Protein AF-A0A6H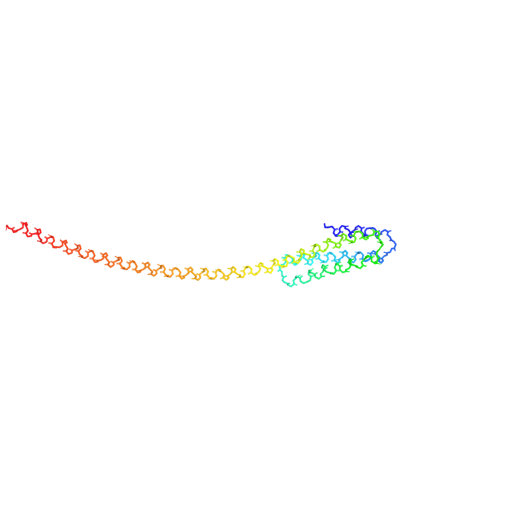9S437-F1 (afdb_monomer)

Nearest PDB structures (foldseek):
  8e12-assembly1_B  TM=5.722E-01  e=8.580E-01  synthetic construct
  6xns-assembly2_F  TM=5.810E-01  e=2.621E+00  synthetic construct

pLDDT: mean 95.31, std 5.14, range [56.25, 98.56]

Sequence (170 aa):
DNAVARIAEVEKSLLQGDSVAQFNSIVTLSKAVQQARYQVRGYTYSGKSEAQQPALEAVDNALKLLARLPEQLPEEHAANLQQASDSINVYRSAVSQFRDSQIDNAAALKRMAEQGDVLIDASQKLTVSQTAVRDRDATEAKTFLVAAAVLALLFGVVAALVITRQIVGP

InterPro domains:
  IPR032255 Helical bimodular sensor domain [PF16591] (11-141)

Organism: NCBI:txid191390

Foldseek 3Di:
DLLLVLLVVLLVVCVPDDDPPLNVLSVVLNVLVVQLVVLLVVCLVVVDPVSLVSNLVSLVVSLVSLVCNCVVDDPVSVVSSVRSNVVSVVVSVVSVVSVVVSVVVVVVVVVVVVVVVVVVVVVVVVVVVVVVVVVVVVVVVVVVVVVVVVVVVVVVVVVVVVVVCVVPPD

Solvent-accessible surface area (backbone atoms only — not comparable to full-atom values): 8987 Å² total; per-residue (Å²): 110,68,29,63,52,31,51,50,52,50,44,59,54,34,70,77,50,90,48,67,69,50,36,48,53,46,51,50,37,54,52,31,46,52,48,14,53,51,34,39,50,51,18,70,73,64,69,42,75,82,36,45,59,60,16,52,51,30,42,52,49,28,51,56,49,56,73,52,40,68,84,64,43,66,74,89,44,43,68,38,52,49,52,21,49,55,43,49,51,54,48,51,51,52,56,51,52,54,52,52,51,52,54,53,47,54,53,49,53,53,53,52,51,57,50,48,54,52,50,52,52,50,51,50,53,49,52,53,52,54,49,54,52,50,54,50,53,53,50,52,52,51,52,51,52,51,52,52,50,53,52,52,50,52,51,52,53,53,50,53,54,52,52,53,47,65,73,75,47,135

Secondary structure (DSSP, 8-state):
-HHHHHHHHHHHHHTTSS-HHHHHHHHHHHHHHHHHHHHHHHHHHH--HHHHHHHHHHHHHHHHHHHHGGGTS-GGGHHHHHHHHHHHHHHHHHHHHHHHHHHHHHHHHHHHHHHHHHHHHHHHHHHHHHHHHHHHHHHHHHHHHHHHHHHHHHHHHHHHHHHHHHHH--

Radius of gyration: 42.38 Å; Cα contacts (8 Å, |Δi|>4): 94; chains: 1; bounding box: 74×26×129 Å

Structure (mmCIF, N/CA/C/O backbone):
data_AF-A0A6H9S437-F1
#
_entry.id   AF-A0A6H9S437-F1
#
loop_
_atom_site.group_PDB
_atom_site.id
_atom_site.type_symbol
_atom_site.label_atom_id
_atom_site.label_alt_id
_atom_site.label_comp_id
_atom_site.label_asym_id
_atom_site.label_entity_id
_atom_site.label_seq_id
_atom_site.pdbx_PDB_ins_code
_atom_site.Cartn_x
_atom_site.Cartn_y
_atom_site.Cartn_z
_atom_site.occupancy
_atom_site.B_iso_or_equiv
_atom_site.auth_seq_id
_atom_site.auth_comp_id
_atom_site.auth_asym_id
_atom_site.auth_atom_id
_atom_site.pdbx_PDB_model_num
ATOM 1 N N . ASP A 1 1 ? -19.209 2.354 8.206 1.00 79.75 1 ASP A N 1
ATOM 2 C CA . ASP A 1 1 ? -18.218 1.512 8.900 1.00 79.75 1 ASP A CA 1
ATOM 3 C C . ASP A 1 1 ? -18.975 0.670 9.921 1.00 79.75 1 ASP A C 1
ATOM 5 O O . ASP A 1 1 ? -19.575 1.247 10.821 1.00 79.75 1 ASP A O 1
ATOM 9 N N . ASN A 1 2 ? -19.079 -0.643 9.693 1.00 92.75 2 ASN A N 1
ATOM 10 C CA . ASN A 1 2 ? -19.962 -1.536 10.460 1.00 92.75 2 ASN A CA 1
ATOM 11 C C . ASN A 1 2 ? -19.502 -1.651 11.925 1.00 92.75 2 ASN A C 1
ATOM 13 O O . ASN A 1 2 ? -20.312 -1.454 12.826 1.00 92.75 2 ASN A O 1
ATOM 17 N N . ALA A 1 3 ? -18.195 -1.813 12.169 1.00 94.50 3 ALA A N 1
ATOM 18 C CA . ALA A 1 3 ? -17.641 -1.880 13.524 1.00 94.50 3 ALA A CA 1
ATOM 19 C C . ALA A 1 3 ? -18.050 -0.677 14.382 1.00 94.50 3 ALA A C 1
ATOM 21 O O . ALA A 1 3 ? -18.554 -0.838 15.490 1.00 94.50 3 ALA A O 1
ATOM 22 N N . VAL A 1 4 ? -17.890 0.535 13.844 1.00 96.44 4 VAL A N 1
ATOM 23 C CA . VAL A 1 4 ? -18.245 1.776 14.547 1.00 96.44 4 VAL A CA 1
ATOM 24 C C . VAL A 1 4 ? -19.743 1.849 14.829 1.00 96.44 4 VAL A C 1
ATOM 26 O O . VAL A 1 4 ? -20.126 2.270 15.915 1.00 96.44 4 VAL A O 1
ATOM 29 N N . ALA A 1 5 ? -20.589 1.417 13.889 1.00 97.38 5 ALA A N 1
ATOM 30 C CA . ALA A 1 5 ? -22.035 1.405 14.090 1.00 97.38 5 ALA A CA 1
ATOM 31 C C . ALA A 1 5 ? -22.447 0.449 15.223 1.00 97.38 5 ALA A C 1
ATOM 33 O O . ALA A 1 5 ? -23.224 0.836 16.090 1.00 97.38 5 ALA A O 1
ATOM 34 N N . ARG A 1 6 ? -21.879 -0.763 15.260 1.00 97.69 6 ARG A N 1
ATOM 35 C CA . ARG A 1 6 ? -22.165 -1.762 16.304 1.00 97.69 6 ARG A CA 1
ATOM 36 C C . ARG A 1 6 ? -21.654 -1.355 17.676 1.00 97.69 6 ARG A C 1
ATOM 38 O O . ARG A 1 6 ? -22.361 -1.526 18.663 1.00 97.69 6 ARG A O 1
ATOM 45 N N . ILE A 1 7 ? -20.464 -0.762 17.737 1.00 96.69 7 ILE A N 1
ATOM 46 C CA . ILE A 1 7 ? -19.916 -0.206 18.980 1.00 96.69 7 ILE A CA 1
ATOM 47 C C . ILE A 1 7 ? -20.802 0.937 19.487 1.00 96.69 7 ILE A C 1
ATOM 49 O O . ILE A 1 7 ? -21.132 0.959 20.668 1.00 96.69 7 ILE A O 1
ATOM 53 N N . ALA A 1 8 ? -21.244 1.839 18.605 1.00 97.06 8 ALA A N 1
ATOM 54 C CA . ALA A 1 8 ? -22.120 2.950 18.974 1.00 97.06 8 ALA A CA 1
ATOM 55 C C . ALA A 1 8 ? -23.507 2.487 19.458 1.00 97.06 8 ALA A C 1
ATOM 57 O O . ALA A 1 8 ? -24.102 3.124 20.324 1.00 97.06 8 ALA A O 1
ATOM 58 N N . GLU A 1 9 ? -24.025 1.380 18.922 1.00 96.94 9 GLU A N 1
ATOM 59 C CA . GLU A 1 9 ? -25.280 0.770 19.372 1.00 96.94 9 GLU A CA 1
ATOM 60 C C . GLU A 1 9 ? -25.164 0.245 20.812 1.00 96.94 9 GLU A C 1
ATOM 62 O O . GLU A 1 9 ? -26.005 0.562 21.654 1.00 96.94 9 GLU A O 1
ATOM 67 N N . VAL A 1 10 ? -24.076 -0.471 21.121 1.00 96.31 10 VAL A N 1
ATOM 68 C CA . VAL A 1 10 ? -23.769 -0.939 22.484 1.00 96.31 10 VAL A CA 1
ATOM 69 C C . VAL A 1 10 ? -23.528 0.243 23.428 1.00 96.31 10 VAL A C 1
ATOM 71 O O . VAL A 1 10 ? -24.075 0.276 24.526 1.00 96.31 10 VAL A O 1
ATOM 74 N N . GLU A 1 11 ? -22.780 1.257 22.989 1.00 95.94 11 GLU A N 1
ATOM 75 C CA . GLU A 1 11 ? -22.530 2.482 23.757 1.00 95.94 11 GLU A CA 1
ATOM 76 C C . GLU A 1 11 ? -23.833 3.209 24.114 1.00 95.94 11 GLU A C 1
ATOM 78 O O . GLU A 1 11 ? -24.039 3.578 25.270 1.00 95.94 11 GLU A O 1
ATOM 83 N N . LYS A 1 12 ? -24.758 3.342 23.155 1.00 95.88 12 LYS A N 1
ATOM 84 C CA . LYS A 1 12 ? -26.077 3.950 23.375 1.00 95.88 12 LYS A CA 1
ATOM 85 C C . LYS A 1 12 ? -26.940 3.158 24.358 1.00 95.88 12 LYS A C 1
ATOM 87 O O . LYS A 1 12 ? -27.681 3.776 25.121 1.00 95.88 12 LYS A O 1
ATOM 92 N N . SER A 1 13 ? -26.868 1.828 24.323 1.00 95.12 13 SER A N 1
ATOM 93 C CA . SER A 1 13 ? -27.584 0.968 25.270 1.00 95.12 13 SER A CA 1
ATOM 94 C C . SER A 1 13 ? -27.035 1.134 26.687 1.00 95.12 13 SER A C 1
ATOM 96 O O . SER A 1 13 ? -27.788 1.385 27.624 1.00 95.12 13 SER A O 1
ATOM 98 N N . LEU A 1 14 ? -25.708 1.092 26.839 1.00 94.62 14 LEU A N 1
ATOM 99 C CA . LEU A 1 14 ? -25.042 1.196 28.139 1.00 94.62 14 LEU A CA 1
ATOM 100 C C . LEU A 1 14 ? -25.148 2.594 28.766 1.00 94.62 14 LEU A C 1
ATOM 102 O O . LEU A 1 14 ? -25.144 2.699 29.987 1.00 94.62 14 LEU A O 1
ATOM 106 N N . LEU A 1 15 ? -25.312 3.654 27.962 1.00 93.06 15 LEU A N 1
ATOM 107 C CA . LEU A 1 15 ? -25.628 5.009 28.446 1.00 93.06 15 LEU A CA 1
ATOM 108 C C . LEU A 1 15 ? -26.933 5.087 29.247 1.00 93.06 15 LEU A C 1
ATOM 110 O O . LEU A 1 15 ? -27.095 6.000 30.051 1.00 93.06 15 LEU A O 1
ATOM 114 N N . GLN A 1 16 ? -27.876 4.182 28.981 1.00 91.00 16 GLN A N 1
ATOM 115 C CA . GLN A 1 16 ? -29.177 4.136 29.653 1.00 91.00 16 GLN A CA 1
ATOM 116 C C . GLN A 1 16 ? -29.169 3.207 30.874 1.00 91.00 16 GLN A C 1
ATOM 118 O O . GLN A 1 16 ? -30.158 3.163 31.599 1.00 91.00 16 GLN A O 1
ATOM 123 N N . GLY A 1 17 ? -28.084 2.455 31.082 1.00 86.88 17 GLY A N 1
ATOM 124 C CA . GLY A 1 17 ? -27.921 1.545 32.210 1.00 86.88 17 GLY A CA 1
ATOM 125 C C . GLY A 1 17 ? -27.207 2.184 33.403 1.00 86.88 17 GLY A C 1
ATOM 126 O O . GLY A 1 17 ? -26.635 3.267 33.312 1.00 86.88 17 GLY A O 1
ATOM 127 N N . ASP A 1 18 ? -27.181 1.460 34.523 1.00 87.31 18 ASP A N 1
ATOM 128 C CA . ASP A 1 18 ? -26.635 1.963 35.794 1.00 87.31 18 ASP A CA 1
ATOM 129 C C . ASP A 1 18 ? -25.119 1.713 35.969 1.00 87.31 18 ASP A C 1
ATOM 131 O O . ASP A 1 18 ? -24.504 2.174 36.934 1.00 87.31 18 ASP A O 1
ATOM 135 N N . SER A 1 19 ? -24.477 0.976 35.050 1.00 93.06 19 SER A N 1
ATOM 136 C CA . SER A 1 19 ? -23.069 0.571 35.179 1.00 93.06 19 SER A CA 1
ATOM 137 C C . SER A 1 19 ? -22.106 1.483 34.417 1.00 93.06 19 SER A C 1
ATOM 139 O O . SER A 1 19 ? -21.774 1.267 33.249 1.00 93.06 19 SER A O 1
ATOM 141 N N . VAL A 1 20 ? -21.543 2.457 35.135 1.00 94.19 20 VAL A N 1
ATOM 142 C CA . VAL A 1 20 ? -20.474 3.336 34.623 1.00 94.19 20 VAL A CA 1
ATOM 143 C C . VAL A 1 20 ? -19.245 2.539 34.162 1.00 94.19 20 VAL A C 1
ATOM 145 O O . VAL A 1 20 ? -18.569 2.931 33.213 1.00 94.19 20 VAL A O 1
ATOM 148 N N . ALA A 1 21 ? -18.946 1.402 34.799 1.00 94.75 21 ALA A N 1
ATOM 149 C CA . ALA A 1 21 ? -17.812 0.557 34.425 1.00 94.75 21 ALA A CA 1
ATOM 150 C C . ALA A 1 21 ? -17.993 -0.075 33.033 1.00 94.75 21 ALA A C 1
ATOM 152 O O . ALA A 1 21 ? -17.064 -0.046 32.225 1.00 94.75 21 ALA A O 1
ATOM 153 N N . GLN A 1 22 ? -19.192 -0.587 32.738 1.00 94.94 22 GLN A N 1
ATOM 154 C CA . GLN A 1 22 ? -19.536 -1.139 31.423 1.00 94.94 22 GLN A CA 1
ATOM 155 C C . GLN A 1 22 ? -19.554 -0.048 30.351 1.00 94.94 22 GLN A C 1
ATOM 157 O O . GLN A 1 22 ? -19.009 -0.222 29.264 1.00 94.94 22 GLN A O 1
ATOM 162 N N . PHE A 1 23 ? -20.107 1.121 30.674 1.00 96.25 23 PHE A N 1
ATOM 163 C CA . PHE A 1 23 ? -20.066 2.261 29.765 1.00 96.25 23 PHE A CA 1
ATOM 164 C C . PHE A 1 23 ? -18.621 2.710 29.455 1.00 96.25 23 PHE A C 1
ATOM 166 O O . PHE A 1 23 ? -18.253 2.953 28.305 1.00 96.25 23 PHE A O 1
ATOM 173 N N . ASN A 1 24 ? -17.743 2.750 30.456 1.00 96.12 24 ASN A N 1
ATOM 174 C CA . ASN A 1 24 ? -16.344 3.121 30.243 1.00 96.12 24 ASN A CA 1
ATOM 175 C C . ASN A 1 24 ? -15.565 2.097 29.402 1.00 96.12 24 ASN A C 1
ATOM 177 O O . ASN A 1 24 ? -14.662 2.494 28.655 1.00 96.12 24 ASN A O 1
ATOM 181 N N . SER A 1 25 ? -15.885 0.801 29.490 1.00 96.44 25 SER A N 1
ATOM 182 C CA . SER A 1 25 ? -15.206 -0.223 28.687 1.00 96.44 25 SER A CA 1
ATOM 183 C C . SER A 1 25 ? -15.533 -0.073 27.197 1.00 96.44 25 SER A C 1
ATOM 185 O O . SER A 1 25 ? -14.616 -0.094 26.368 1.00 96.44 25 SER A O 1
ATOM 187 N N . ILE A 1 26 ? -16.794 0.211 26.846 1.00 97.00 26 ILE A N 1
ATOM 188 C CA . ILE A 1 26 ? -17.188 0.453 25.450 1.00 97.00 26 ILE A CA 1
ATOM 189 C C . ILE A 1 26 ? -16.642 1.786 24.911 1.00 97.00 26 ILE A C 1
ATOM 191 O O . ILE A 1 26 ? -16.129 1.826 23.791 1.00 97.00 26 ILE A O 1
ATOM 195 N N . VAL A 1 27 ? -16.621 2.856 25.717 1.00 96.94 27 VAL A N 1
ATOM 196 C CA . VAL A 1 27 ? -15.991 4.137 25.337 1.00 96.94 27 VAL A CA 1
ATOM 197 C C . VAL A 1 27 ? -14.491 3.962 25.087 1.00 96.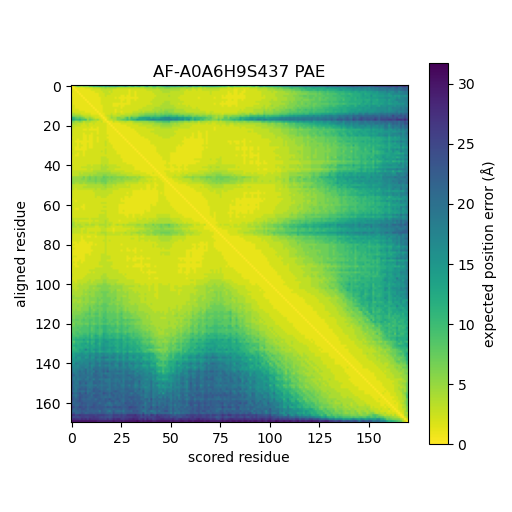94 27 VAL A C 1
ATOM 199 O O . VAL A 1 27 ? -13.932 4.553 24.158 1.00 96.94 27 VAL A O 1
ATOM 202 N N . THR A 1 28 ? -13.821 3.129 25.887 1.00 98.12 28 THR A N 1
ATOM 203 C CA . THR A 1 28 ? -12.402 2.801 25.688 1.00 98.12 28 THR A CA 1
ATOM 204 C C . THR A 1 28 ? -12.180 2.100 24.347 1.00 98.12 28 THR A C 1
ATOM 206 O O . THR A 1 28 ? -11.263 2.476 23.612 1.00 98.12 28 THR A O 1
ATOM 209 N N . LEU A 1 29 ? -13.049 1.154 23.974 1.00 98.12 29 LEU A N 1
ATOM 210 C CA . LEU A 1 29 ? -13.014 0.536 22.647 1.00 98.12 29 LEU A CA 1
ATOM 211 C C . LEU A 1 29 ? -13.266 1.566 21.532 1.00 98.12 29 LEU A C 1
ATOM 213 O O . LEU A 1 29 ? -12.506 1.607 20.565 1.00 98.12 29 LEU A O 1
ATOM 217 N N . SER A 1 30 ? -14.275 2.429 21.673 1.00 97.75 30 SER A N 1
ATOM 218 C CA . SER A 1 30 ? -14.598 3.482 20.695 1.00 97.75 30 SER A CA 1
ATOM 219 C C . SER A 1 30 ? -13.394 4.397 20.425 1.00 97.75 30 SER A C 1
ATOM 221 O O . SER A 1 30 ? -13.019 4.626 19.270 1.00 97.75 30 SER A O 1
ATOM 223 N N . LYS A 1 31 ? -12.693 4.832 21.482 1.00 98.25 31 LYS A N 1
ATOM 224 C CA . LYS A 1 31 ? -11.444 5.606 21.372 1.00 98.25 31 LYS A CA 1
ATOM 225 C C . LYS A 1 31 ? -10.328 4.820 20.683 1.00 98.25 31 LYS A C 1
ATOM 227 O O . LYS A 1 31 ? -9.642 5.374 19.827 1.00 98.25 31 LYS A O 1
ATOM 232 N N . ALA A 1 32 ? -10.153 3.541 21.013 1.00 98.44 32 ALA A N 1
ATOM 233 C CA . ALA A 1 32 ? -9.140 2.699 20.379 1.00 98.44 32 ALA A CA 1
ATOM 234 C C . ALA A 1 32 ? -9.399 2.511 18.875 1.00 98.44 32 ALA A C 1
ATOM 236 O O . ALA A 1 32 ? -8.466 2.599 18.080 1.00 98.44 32 ALA A O 1
ATOM 237 N N . VAL A 1 33 ? -10.660 2.337 18.465 1.00 98.00 33 VAL A N 1
ATOM 238 C CA . VAL A 1 33 ? -11.039 2.252 17.045 1.00 98.00 33 VAL A CA 1
ATOM 239 C C . VAL A 1 33 ? -10.777 3.573 16.320 1.00 98.00 33 VAL A C 1
ATOM 241 O O . VAL A 1 33 ? -10.244 3.573 15.210 1.00 98.00 33 VAL A O 1
ATOM 244 N N . GLN A 1 34 ? -11.087 4.715 16.939 1.00 98.06 34 GLN A N 1
ATOM 245 C CA . GLN A 1 34 ? -10.760 6.023 16.362 1.00 98.06 34 GLN A CA 1
ATOM 246 C C . GLN A 1 34 ? -9.246 6.225 16.220 1.00 98.06 34 GLN A C 1
ATOM 248 O O . GLN A 1 34 ? -8.786 6.675 15.169 1.00 98.06 34 GLN A O 1
ATOM 253 N N . GLN A 1 35 ? -8.468 5.827 17.229 1.00 98.19 35 GLN A N 1
ATOM 254 C CA . GLN A 1 35 ? -7.009 5.872 17.178 1.00 98.19 35 GLN A CA 1
ATOM 255 C C . GLN A 1 35 ? -6.456 4.973 16.067 1.00 98.19 35 GLN A C 1
ATOM 257 O O . GLN A 1 35 ? -5.574 5.397 15.321 1.00 98.19 35 GLN A O 1
ATOM 262 N N . ALA A 1 36 ? -6.996 3.762 15.910 1.00 98.31 36 ALA A N 1
ATOM 263 C CA . ALA A 1 36 ? -6.623 2.856 14.830 1.00 98.31 36 ALA A CA 1
ATOM 264 C C . ALA A 1 36 ? -6.865 3.495 13.459 1.00 98.31 36 ALA A C 1
ATOM 266 O O . ALA A 1 36 ? -5.957 3.550 12.632 1.00 98.31 36 ALA A O 1
ATOM 267 N N . ARG A 1 37 ? -8.048 4.080 13.243 1.00 97.25 37 ARG A N 1
ATOM 268 C CA . ARG A 1 37 ? -8.372 4.784 11.992 1.00 97.25 37 ARG A CA 1
ATOM 269 C C . ARG A 1 37 ? -7.461 5.984 11.748 1.00 97.25 37 ARG A C 1
ATOM 271 O O . ARG A 1 37 ? -7.066 6.217 10.608 1.00 97.25 37 ARG A O 1
ATOM 278 N N . TYR A 1 38 ? -7.117 6.734 12.793 1.00 97.88 38 TYR A N 1
ATOM 279 C CA . TYR A 1 38 ? -6.179 7.849 12.696 1.00 97.88 38 TYR A CA 1
ATOM 280 C C . TYR A 1 38 ? -4.789 7.379 12.250 1.00 97.88 38 TYR A C 1
ATOM 282 O O . TYR A 1 38 ? -4.257 7.913 11.275 1.00 97.88 38 TYR A O 1
ATOM 290 N N . GLN A 1 39 ? -4.238 6.353 12.906 1.00 98.31 39 GLN A N 1
ATOM 291 C CA . GLN A 1 39 ? -2.911 5.828 12.583 1.00 98.31 39 GLN A CA 1
ATOM 292 C C . GLN A 1 39 ? -2.867 5.204 11.190 1.00 98.31 39 GLN A C 1
ATOM 294 O O . GLN A 1 39 ? -1.970 5.514 10.412 1.00 98.31 39 GLN A O 1
ATOM 299 N N . VAL A 1 40 ? -3.863 4.388 10.831 1.00 97.88 40 VAL A N 1
ATOM 300 C CA . VAL A 1 40 ? -3.945 3.786 9.494 1.00 97.88 40 VAL A CA 1
ATOM 301 C C . VAL A 1 40 ? -4.045 4.862 8.424 1.00 97.88 40 VAL A C 1
ATOM 303 O O . VAL A 1 40 ? -3.327 4.791 7.436 1.00 97.88 40 VAL A O 1
ATOM 306 N N . ARG A 1 41 ? -4.863 5.900 8.629 1.00 97.06 41 ARG A N 1
ATOM 307 C CA . ARG A 1 41 ? -4.955 7.016 7.682 1.00 97.06 41 ARG A CA 1
ATOM 308 C C . ARG A 1 41 ? -3.628 7.773 7.562 1.00 97.06 41 ARG A C 1
ATOM 310 O O . ARG A 1 41 ? -3.235 8.148 6.461 1.00 97.06 41 ARG A O 1
ATOM 317 N N . GLY A 1 42 ? -2.935 7.987 8.681 1.00 96.75 42 GLY A N 1
ATOM 318 C CA . GLY A 1 42 ? -1.592 8.569 8.697 1.00 96.75 42 GLY A CA 1
ATOM 319 C C . GLY A 1 42 ? -0.586 7.719 7.917 1.00 96.75 42 GLY A C 1
ATOM 320 O O . GLY A 1 42 ? 0.187 8.250 7.120 1.00 96.75 42 GLY A O 1
ATOM 321 N N . TYR A 1 43 ? -0.643 6.398 8.075 1.00 97.06 43 TYR A N 1
ATOM 322 C CA . TYR A 1 43 ? 0.179 5.456 7.324 1.00 97.06 43 TYR A CA 1
ATOM 323 C C . TYR A 1 43 ? -0.137 5.484 5.825 1.00 97.06 43 TYR A C 1
ATOM 325 O O . TYR A 1 43 ? 0.763 5.731 5.025 1.00 97.06 43 TYR A O 1
ATOM 333 N N . THR A 1 44 ? -1.402 5.322 5.432 1.00 95.31 44 THR A N 1
ATOM 334 C CA . THR A 1 44 ? -1.790 5.252 4.015 1.00 95.31 44 THR A CA 1
ATOM 335 C C . THR A 1 44 ? -1.537 6.557 3.265 1.00 95.31 44 THR A C 1
ATOM 337 O O . THR A 1 44 ? -1.204 6.511 2.087 1.00 95.31 44 THR A O 1
ATOM 340 N N . TYR A 1 45 ? -1.668 7.719 3.918 1.00 94.56 45 TYR A N 1
ATOM 341 C CA . TYR A 1 45 ? -1.357 9.005 3.280 1.00 94.56 45 TYR A CA 1
ATOM 342 C C . TYR A 1 45 ? 0.133 9.321 3.235 1.00 94.56 45 TYR A C 1
ATOM 344 O O . TYR A 1 45 ? 0.589 9.943 2.280 1.00 94.56 45 TYR A O 1
ATOM 352 N N . SER A 1 46 ? 0.892 8.946 4.266 1.00 93.94 46 SER A N 1
ATOM 353 C CA . SER A 1 46 ? 2.328 9.232 4.290 1.00 93.94 46 SER A CA 1
ATOM 354 C C . SER A 1 46 ? 3.140 8.249 3.452 1.00 93.94 46 SER A C 1
ATOM 356 O O . SER A 1 46 ? 4.221 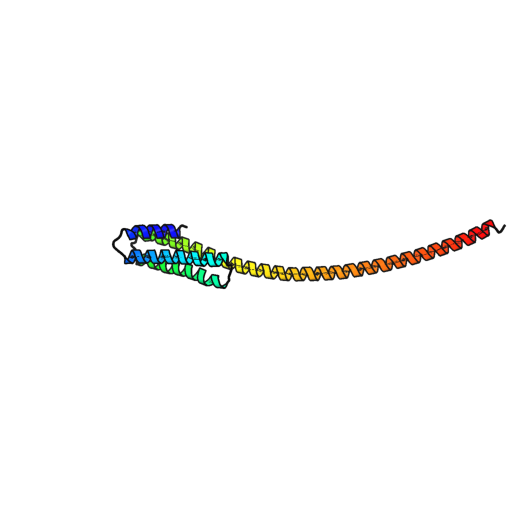8.606 2.993 1.00 93.94 46 SER A O 1
ATOM 358 N N . GLY A 1 47 ? 2.664 7.008 3.303 1.00 88.81 47 GLY A N 1
ATOM 359 C CA . GLY A 1 47 ? 3.407 5.914 2.676 1.00 88.81 47 GLY A CA 1
ATOM 360 C C . GLY A 1 47 ? 4.692 5.531 3.421 1.00 88.81 47 GLY A C 1
ATOM 361 O O . GLY A 1 47 ? 5.482 4.745 2.903 1.00 88.81 47 GLY A O 1
ATOM 362 N N . LYS A 1 48 ? 4.924 6.085 4.620 1.00 90.94 48 LYS A N 1
ATOM 363 C CA . LYS A 1 48 ? 6.166 5.922 5.381 1.00 90.94 48 LYS A CA 1
ATOM 364 C C . LYS A 1 48 ? 6.225 4.566 6.066 1.00 90.94 48 LYS A C 1
ATOM 366 O O . LYS A 1 48 ? 5.259 4.150 6.708 1.00 90.94 48 LYS A O 1
ATOM 371 N N . SER A 1 49 ? 7.387 3.920 5.998 1.00 88.81 49 SER A N 1
ATOM 372 C CA . SER A 1 49 ? 7.602 2.611 6.622 1.00 88.81 49 SER A CA 1
ATOM 373 C C . SER A 1 49 ? 7.472 2.677 8.148 1.00 88.81 49 SER A C 1
ATOM 375 O O . SER A 1 49 ? 6.884 1.796 8.769 1.00 88.81 49 SER A O 1
ATOM 377 N N . GLU A 1 50 ? 7.892 3.793 8.746 1.00 93.25 50 GLU A N 1
ATOM 378 C CA . GLU A 1 50 ? 7.848 4.014 10.197 1.00 93.25 50 GLU A CA 1
ATOM 379 C C . GLU A 1 50 ? 6.411 4.143 10.732 1.00 93.25 50 GLU A C 1
ATOM 381 O O . GLU A 1 50 ? 6.158 3.873 11.903 1.00 93.25 50 GLU A O 1
ATOM 386 N N . ALA A 1 51 ? 5.454 4.535 9.882 1.00 95.50 51 ALA A N 1
ATOM 387 C CA . ALA A 1 51 ? 4.045 4.666 10.254 1.00 95.50 51 ALA A CA 1
ATOM 388 C C . ALA A 1 51 ? 3.276 3.333 10.184 1.00 95.50 51 ALA A C 1
ATOM 390 O O . ALA A 1 51 ? 2.177 3.227 10.731 1.00 95.50 51 ALA A O 1
ATOM 391 N N . GLN A 1 52 ? 3.853 2.305 9.555 1.00 94.12 52 GLN A N 1
ATOM 392 C CA . GLN A 1 52 ? 3.222 0.998 9.385 1.00 94.12 52 GLN A CA 1
ATOM 393 C C . GLN A 1 52 ? 2.969 0.306 10.726 1.00 94.12 52 GLN A C 1
ATOM 395 O O . GLN A 1 52 ? 1.849 -0.115 11.011 1.00 94.12 52 GLN A O 1
ATOM 400 N N . GLN A 1 53 ? 4.012 0.168 11.545 1.00 95.25 53 GLN A N 1
ATOM 401 C CA . GLN A 1 53 ? 3.931 -0.584 12.794 1.00 95.25 53 GLN A CA 1
ATOM 402 C C . GLN A 1 53 ? 2.932 0.051 13.784 1.00 95.25 53 GLN A C 1
ATOM 404 O O . GLN A 1 53 ? 2.038 -0.665 14.237 1.00 95.25 53 GLN A O 1
ATOM 409 N N . PRO A 1 54 ? 2.950 1.381 14.025 1.00 97.31 54 PRO A N 1
ATOM 410 C CA . PRO A 1 54 ? 1.934 2.039 14.850 1.00 97.31 54 PRO A CA 1
ATOM 411 C C . PRO A 1 54 ? 0.497 1.858 14.342 1.00 97.31 54 PRO A C 1
ATOM 413 O O . PRO A 1 54 ? -0.434 1.764 15.142 1.00 97.31 54 PRO A O 1
ATOM 416 N N . ALA A 1 55 ? 0.292 1.807 13.021 1.00 97.81 55 ALA A N 1
ATOM 417 C CA . ALA A 1 55 ? -1.025 1.573 12.437 1.00 97.81 55 ALA A CA 1
ATOM 418 C C . ALA A 1 55 ? -1.537 0.154 12.716 1.00 97.81 55 ALA A C 1
ATOM 420 O O . ALA A 1 55 ? -2.682 -0.009 13.138 1.00 97.81 55 ALA A O 1
ATOM 421 N N . LEU A 1 56 ? -0.688 -0.860 12.530 1.00 96.56 56 LEU A N 1
ATOM 422 C CA . LEU A 1 56 ? -1.034 -2.253 12.819 1.00 96.56 56 LEU A CA 1
ATOM 423 C C . LEU A 1 56 ? -1.296 -2.470 14.313 1.00 96.56 56 LEU A C 1
ATOM 425 O O . LEU A 1 56 ? -2.314 -3.055 14.678 1.00 96.56 56 LEU A O 1
ATOM 429 N N . GLU A 1 57 ? -0.433 -1.930 15.173 1.00 98.12 57 GLU A N 1
ATOM 430 C CA . GLU A 1 57 ? -0.565 -2.041 16.628 1.00 98.12 57 GLU A CA 1
ATOM 431 C C . GLU A 1 57 ? -1.840 -1.385 17.156 1.00 98.12 57 GLU A C 1
ATOM 433 O O . GLU A 1 57 ? -2.482 -1.921 18.059 1.00 98.12 57 GLU A O 1
ATOM 438 N N . ALA A 1 58 ? -2.248 -0.248 16.587 1.00 98.50 58 ALA A N 1
ATOM 439 C CA . ALA A 1 58 ? -3.480 0.415 16.992 1.00 98.50 58 ALA A CA 1
ATOM 440 C C . ALA A 1 58 ? -4.728 -0.417 16.643 1.00 98.50 58 ALA A C 1
ATOM 442 O O . ALA A 1 58 ? -5.659 -0.485 17.449 1.00 98.50 58 ALA A O 1
ATOM 443 N N . VAL A 1 59 ? -4.738 -1.095 15.487 1.00 98.44 59 VAL A N 1
ATOM 444 C CA . VAL A 1 59 ? -5.817 -2.031 15.122 1.00 98.44 59 VAL A CA 1
ATOM 445 C C . VAL A 1 59 ? -5.796 -3.264 16.031 1.00 98.44 59 VAL A C 1
ATOM 447 O O . VAL A 1 59 ? -6.840 -3.658 16.552 1.00 98.44 59 VAL A O 1
ATOM 450 N N . ASP A 1 60 ? -4.614 -3.826 16.292 1.00 98.44 60 ASP A N 1
ATOM 451 C CA . ASP A 1 60 ? -4.450 -4.982 17.181 1.00 98.44 60 ASP A CA 1
ATOM 452 C C . ASP A 1 60 ? -4.880 -4.654 18.620 1.00 98.44 60 ASP A C 1
ATOM 454 O O . ASP A 1 60 ? -5.466 -5.491 19.308 1.00 98.44 60 ASP A O 1
ATOM 458 N N . ASN A 1 61 ? -4.653 -3.423 19.084 1.00 98.56 61 ASN A N 1
ATOM 459 C CA . ASN A 1 61 ? -5.140 -2.955 20.377 1.00 98.56 61 ASN A CA 1
ATOM 460 C C . ASN A 1 61 ? -6.676 -2.890 20.433 1.00 98.56 61 ASN A C 1
ATOM 462 O O . ASN A 1 61 ? -7.267 -3.324 21.422 1.00 98.56 61 ASN A O 1
ATOM 466 N N . ALA A 1 62 ? -7.334 -2.403 19.375 1.00 98.38 62 ALA A N 1
ATOM 467 C CA . ALA A 1 62 ? -8.795 -2.401 19.304 1.00 98.38 62 ALA A CA 1
ATOM 468 C C . ALA A 1 62 ? -9.364 -3.832 19.350 1.00 98.38 62 ALA A C 1
ATOM 470 O O . ALA A 1 62 ? -10.288 -4.089 20.119 1.00 98.38 62 ALA A O 1
ATOM 471 N N . LEU A 1 63 ? -8.766 -4.778 18.614 1.00 98.25 63 LEU A N 1
ATOM 472 C CA . LEU A 1 63 ? -9.148 -6.198 18.658 1.00 98.25 63 LEU A CA 1
ATOM 473 C C . LEU A 1 63 ? -8.947 -6.815 20.049 1.00 98.25 63 LEU A C 1
ATOM 475 O O . LEU A 1 63 ? -9.824 -7.524 20.538 1.00 98.25 63 LEU A O 1
ATOM 479 N N . LYS A 1 64 ? -7.829 -6.514 20.723 1.00 98.19 64 LYS A N 1
ATOM 480 C CA . LYS A 1 64 ? -7.559 -6.988 22.093 1.00 98.19 64 LYS A CA 1
ATOM 481 C C . LYS A 1 64 ? -8.585 -6.484 23.103 1.00 98.19 64 LYS A C 1
ATOM 483 O O . LYS A 1 64 ? -8.980 -7.241 23.986 1.00 98.19 64 LYS A O 1
ATOM 488 N N . LEU A 1 65 ? -8.990 -5.217 23.006 1.00 97.38 65 LEU A N 1
ATOM 489 C CA . LEU A 1 65 ? -10.040 -4.660 23.863 1.00 97.38 65 LEU A CA 1
ATOM 490 C C . LEU A 1 65 ? -11.376 -5.342 23.585 1.00 97.38 65 LEU A C 1
ATOM 492 O O . LEU A 1 65 ? -12.049 -5.778 24.513 1.00 97.38 65 LEU A O 1
ATOM 496 N N . LEU A 1 66 ? -11.714 -5.489 22.308 1.00 96.62 66 LEU A N 1
ATOM 497 C CA . LEU A 1 66 ? -12.962 -6.091 21.872 1.00 96.62 66 LEU A CA 1
ATOM 498 C C . LEU A 1 66 ? -13.088 -7.554 22.326 1.00 96.62 66 LEU A C 1
ATOM 500 O O . LEU A 1 66 ? -14.153 -7.946 22.786 1.00 96.62 66 LEU A O 1
ATOM 504 N N . ALA A 1 67 ? -11.996 -8.322 22.319 1.00 97.00 67 ALA A N 1
ATOM 505 C CA . ALA A 1 67 ? -11.969 -9.705 22.802 1.00 97.00 67 ALA A CA 1
ATOM 506 C C . ALA A 1 67 ? -12.265 -9.864 24.308 1.00 97.00 67 ALA A C 1
ATOM 508 O O . ALA A 1 67 ? -12.661 -10.943 24.732 1.00 97.00 67 ALA A O 1
ATOM 509 N N . ARG A 1 68 ? -12.080 -8.813 25.120 1.00 95.62 68 ARG A N 1
ATOM 510 C CA . ARG A 1 68 ? -12.340 -8.836 26.575 1.00 95.62 68 ARG A CA 1
ATOM 511 C C . ARG A 1 68 ? -13.756 -8.393 26.941 1.00 95.62 68 ARG A C 1
ATOM 513 O O . ARG A 1 68 ? -14.212 -8.659 28.047 1.00 95.62 68 ARG A O 1
ATOM 520 N N . LEU A 1 69 ? -14.442 -7.687 26.042 1.00 94.88 69 LEU A N 1
ATOM 521 C CA . LEU A 1 69 ? -15.763 -7.119 26.317 1.00 94.88 69 LEU A CA 1
ATOM 522 C C . LEU A 1 69 ? -16.880 -8.151 26.533 1.00 94.88 69 LEU A C 1
ATOM 524 O O . LEU A 1 69 ? -17.740 -7.858 27.361 1.00 94.88 69 LEU A O 1
ATOM 528 N N . PRO A 1 70 ? -16.896 -9.334 25.884 1.00 93.75 70 PRO A N 1
ATOM 529 C CA . PRO A 1 70 ? -17.924 -10.341 26.147 1.00 93.75 70 PRO A CA 1
ATOM 530 C C . PRO A 1 70 ? -17.988 -10.807 27.609 1.00 93.75 70 PRO A C 1
ATOM 532 O O . PRO A 1 70 ? -19.054 -11.179 28.075 1.00 93.75 70 PRO A O 1
ATOM 535 N N . GLU A 1 71 ? -16.875 -10.752 28.348 1.00 92.31 71 GLU A N 1
ATOM 536 C CA . GLU A 1 71 ? -16.833 -11.098 29.780 1.00 92.31 71 GLU A CA 1
ATOM 537 C C . GLU A 1 71 ? -17.279 -9.939 30.690 1.00 92.31 71 GLU A C 1
ATOM 539 O O . GLU A 1 71 ? -17.563 -10.135 31.869 1.00 92.31 71 GLU A O 1
ATOM 544 N N . GLN A 1 72 ? -17.301 -8.714 30.162 1.00 92.38 72 GLN A N 1
ATOM 545 C CA . GLN A 1 72 ? -17.546 -7.486 30.924 1.00 92.38 72 GLN A CA 1
ATOM 546 C C . GLN A 1 72 ? -18.947 -6.917 30.693 1.00 92.38 72 GLN A C 1
ATOM 548 O O . GLN A 1 72 ? -19.431 -6.132 31.513 1.00 92.38 72 GLN A O 1
ATOM 553 N N . LEU A 1 73 ? -19.576 -7.269 29.572 1.00 94.31 73 LEU A N 1
ATOM 554 C CA . LEU A 1 73 ? -20.843 -6.715 29.117 1.00 94.31 73 LEU A CA 1
ATOM 555 C C . LEU A 1 73 ? -21.963 -7.768 29.145 1.00 94.31 73 LEU A C 1
ATOM 557 O O . LEU A 1 73 ? -21.684 -8.955 28.988 1.00 94.31 73 LEU A O 1
ATOM 561 N N . PRO A 1 74 ? -23.230 -7.346 29.318 1.00 94.06 74 PRO A N 1
ATOM 562 C CA . PRO A 1 74 ? -24.382 -8.238 29.221 1.00 94.06 74 PRO A CA 1
ATOM 563 C C . PRO A 1 74 ? -24.435 -9.016 27.896 1.00 94.06 74 PRO A C 1
ATOM 565 O O . PRO A 1 74 ? -24.085 -8.492 26.835 1.00 94.06 74 PRO A O 1
ATOM 568 N N . GLU A 1 75 ? -24.932 -10.255 27.950 1.00 94.62 75 GLU A N 1
ATOM 569 C CA . GLU A 1 75 ? -24.989 -11.180 26.804 1.00 94.62 75 GLU A CA 1
ATOM 570 C C . GLU A 1 75 ? -25.803 -10.627 25.619 1.00 94.62 75 GLU A C 1
ATOM 572 O O . GLU A 1 75 ? -25.490 -10.906 24.463 1.00 94.62 75 GLU A O 1
ATOM 577 N N . GLU A 1 76 ? -26.781 -9.755 25.879 1.00 95.00 76 GLU A N 1
ATOM 578 C CA . GLU A 1 76 ? -27.553 -9.048 24.844 1.00 95.00 76 GLU A CA 1
ATOM 579 C C . GLU A 1 76 ? -26.682 -8.238 23.865 1.00 95.00 76 GLU A C 1
ATOM 581 O O . GLU A 1 76 ? -27.097 -7.968 22.738 1.00 95.00 76 GLU A O 1
ATOM 586 N N . HIS A 1 77 ? -25.453 -7.873 24.246 1.00 96.56 77 HIS A N 1
ATOM 587 C CA . HIS A 1 77 ? -24.517 -7.154 23.381 1.00 96.56 77 HIS A CA 1
ATOM 588 C C . HIS A 1 77 ? -23.577 -8.072 22.589 1.00 96.56 77 HIS A C 1
ATOM 590 O O . HIS A 1 77 ? -22.883 -7.589 21.688 1.00 96.56 77 HIS A O 1
ATOM 596 N N . ALA A 1 78 ? -23.557 -9.381 22.862 1.00 95.62 78 ALA A N 1
ATOM 597 C CA . ALA A 1 78 ? -22.602 -10.321 22.273 1.00 95.62 78 ALA A CA 1
ATOM 598 C C . ALA A 1 78 ? -22.635 -10.320 20.735 1.00 95.62 78 ALA A C 1
ATOM 600 O O . ALA A 1 78 ? -21.585 -10.296 20.093 1.00 95.62 78 ALA A O 1
ATOM 601 N N . ALA A 1 79 ? -23.826 -10.257 20.130 1.00 96.94 79 ALA A N 1
ATOM 602 C CA . ALA A 1 79 ? -23.974 -10.220 18.674 1.00 96.94 79 ALA A CA 1
ATOM 603 C C . ALA A 1 79 ? -23.360 -8.954 18.045 1.00 96.94 79 ALA A C 1
ATOM 605 O O . ALA A 1 79 ? -22.694 -9.031 17.010 1.00 96.94 79 ALA A O 1
ATOM 606 N N . ASN A 1 80 ? -23.542 -7.792 18.680 1.00 97.38 80 ASN A N 1
ATOM 607 C CA . ASN A 1 80 ? -22.971 -6.530 18.208 1.00 97.38 80 ASN A CA 1
ATOM 608 C C . ASN A 1 80 ? -21.447 -6.516 18.363 1.00 97.38 80 ASN A C 1
ATOM 610 O O . ASN A 1 80 ? -20.741 -6.096 17.444 1.00 97.38 80 ASN A O 1
ATOM 614 N N . LEU A 1 81 ? -20.933 -7.028 19.487 1.00 97.44 81 LEU A N 1
ATOM 615 C CA . LEU A 1 81 ? -19.494 -7.175 19.707 1.00 97.44 81 LEU A CA 1
ATOM 616 C C . LEU A 1 81 ? -18.872 -8.125 18.679 1.00 97.44 81 LEU A C 1
ATOM 618 O O . LEU A 1 81 ? -17.862 -7.775 18.075 1.00 97.44 81 LEU A O 1
ATOM 622 N N . GLN A 1 82 ? -19.500 -9.268 18.397 1.00 97.19 82 GLN A N 1
ATOM 623 C CA . GLN A 1 82 ? -19.003 -10.206 17.391 1.00 97.19 82 GLN A CA 1
ATOM 624 C C . GLN A 1 82 ? -18.934 -9.565 15.998 1.00 97.19 82 GLN A C 1
ATOM 626 O O . GLN A 1 82 ? -17.886 -9.599 15.358 1.00 97.19 82 GLN A O 1
ATOM 631 N N . GLN A 1 83 ? -20.002 -8.892 15.557 1.00 97.94 83 GLN A N 1
ATOM 632 C CA . GLN A 1 83 ? -20.011 -8.211 14.254 1.00 97.94 83 GLN A CA 1
ATOM 633 C C . GLN A 1 83 ? -18.959 -7.095 14.162 1.00 97.94 83 GLN A C 1
ATOM 635 O O . GLN A 1 83 ? -18.372 -6.868 13.096 1.00 97.94 83 GLN A O 1
ATOM 640 N N . ALA A 1 84 ? -18.700 -6.395 15.271 1.00 97.94 84 ALA A N 1
ATOM 641 C CA . ALA A 1 84 ? -17.619 -5.423 15.344 1.00 97.94 84 ALA A CA 1
ATOM 642 C C . ALA A 1 84 ? -16.240 -6.099 15.247 1.00 97.94 84 ALA A C 1
ATOM 644 O O . ALA A 1 84 ? -15.390 -5.605 14.505 1.00 97.94 84 ALA A O 1
ATOM 645 N N . SER A 1 85 ? -16.040 -7.244 15.910 1.00 97.75 85 SER A N 1
ATOM 646 C CA . SER A 1 85 ? -14.823 -8.063 15.798 1.00 97.75 85 SER A CA 1
ATOM 647 C C . SER A 1 85 ? -14.542 -8.448 14.350 1.00 97.75 85 SER A C 1
ATOM 649 O O . SER A 1 85 ? -13.463 -8.175 13.824 1.00 97.75 85 SER A O 1
ATOM 651 N N . ASP A 1 86 ? -15.538 -9.023 13.676 1.00 98.12 86 ASP A N 1
ATOM 652 C CA . ASP A 1 86 ? -15.418 -9.494 12.296 1.00 98.12 86 ASP A CA 1
ATOM 653 C C . ASP A 1 86 ? -15.047 -8.338 11.359 1.00 98.12 86 ASP A C 1
ATOM 655 O O . ASP A 1 86 ? -14.127 -8.438 10.546 1.00 98.12 86 ASP A O 1
ATOM 659 N N . SER A 1 87 ? -15.703 -7.190 11.541 1.00 98.06 87 SER A N 1
ATOM 660 C CA . SER A 1 87 ? -15.435 -5.977 10.766 1.00 98.06 87 SER A CA 1
ATOM 661 C C . SER A 1 87 ? -14.013 -5.441 10.982 1.00 98.06 87 SER A C 1
ATOM 663 O O . SER A 1 87 ? -13.349 -5.055 10.017 1.00 98.06 87 SER A O 1
ATOM 665 N N . ILE A 1 88 ? -13.513 -5.428 12.224 1.00 98.00 88 ILE A N 1
ATOM 666 C CA . ILE A 1 88 ? -12.144 -4.976 12.517 1.00 98.00 88 ILE A CA 1
ATOM 667 C C . ILE A 1 88 ? -11.108 -5.996 12.019 1.00 98.00 88 ILE A C 1
ATOM 669 O O . ILE A 1 88 ? -10.051 -5.586 11.545 1.00 98.00 88 ILE A O 1
ATOM 673 N N . ASN A 1 89 ? -11.399 -7.299 12.033 1.00 98.12 89 ASN A N 1
ATOM 674 C CA . ASN A 1 89 ? -10.521 -8.316 11.442 1.00 98.12 89 ASN A CA 1
ATOM 675 C C . ASN A 1 89 ? -10.381 -8.141 9.923 1.00 98.12 89 ASN A C 1
ATOM 677 O O . ASN A 1 89 ? -9.267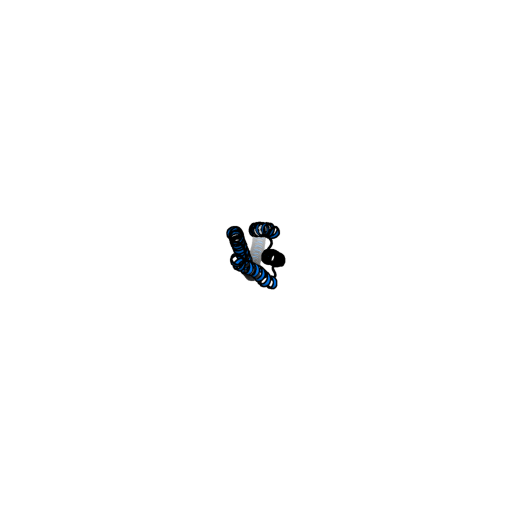 -8.164 9.395 1.00 98.12 89 ASN A O 1
ATOM 681 N N . VAL A 1 90 ? -11.487 -7.881 9.217 1.00 97.88 90 VAL A N 1
ATOM 682 C CA . VAL A 1 90 ? -11.450 -7.539 7.784 1.00 97.88 90 VAL A CA 1
ATOM 683 C C . VAL A 1 90 ? -10.624 -6.273 7.556 1.00 97.88 90 VAL A C 1
ATOM 685 O O . VAL A 1 90 ? -9.757 -6.244 6.681 1.00 97.88 90 VAL A O 1
ATOM 688 N N . TYR A 1 91 ? -10.830 -5.243 8.381 1.00 97.31 91 TYR A N 1
ATOM 689 C CA . TYR A 1 91 ? -10.037 -4.018 8.321 1.00 97.31 91 TYR A CA 1
ATOM 690 C C . TYR A 1 91 ? -8.541 -4.291 8.533 1.00 97.31 91 TYR A C 1
ATOM 692 O O . TYR A 1 91 ? -7.712 -3.835 7.747 1.00 97.31 91 TYR A O 1
ATOM 700 N N . ARG A 1 92 ? -8.179 -5.101 9.534 1.00 97.69 92 ARG A N 1
ATOM 701 C CA . ARG A 1 92 ? -6.795 -5.503 9.818 1.00 97.69 92 ARG A CA 1
ATOM 702 C C . ARG A 1 92 ? -6.146 -6.223 8.640 1.00 97.69 92 ARG A C 1
ATOM 704 O O . ARG A 1 92 ? -4.978 -5.962 8.342 1.00 97.69 92 ARG A O 1
ATOM 711 N N . SER A 1 93 ? -6.894 -7.096 7.967 1.00 97.81 93 SER A N 1
ATOM 712 C CA . SER A 1 93 ? -6.440 -7.775 6.751 1.00 97.81 93 SER A CA 1
ATOM 713 C C . SER A 1 93 ? -6.187 -6.784 5.613 1.00 97.81 93 SER A C 1
ATOM 715 O O . SER A 1 93 ? -5.152 -6.864 4.955 1.00 97.81 93 SER A O 1
ATOM 717 N N . ALA A 1 94 ? -7.081 -5.812 5.411 1.00 96.81 94 ALA A N 1
ATOM 718 C CA . ALA A 1 94 ? -6.911 -4.783 4.385 1.00 96.81 94 ALA A CA 1
ATOM 719 C C . ALA A 1 94 ? -5.662 -3.915 4.633 1.00 96.81 94 ALA A C 1
ATOM 721 O O . ALA A 1 94 ? -4.923 -3.615 3.697 1.00 96.81 94 ALA A O 1
ATOM 722 N N . VAL A 1 95 ? -5.372 -3.561 5.891 1.00 96.31 95 VAL A N 1
ATOM 723 C CA . VAL A 1 95 ? -4.150 -2.809 6.233 1.00 96.31 95 VAL A CA 1
ATOM 724 C C . VAL A 1 95 ? -2.886 -3.642 5.977 1.00 96.31 95 VAL A C 1
ATOM 726 O O . VAL A 1 95 ? -1.908 -3.112 5.449 1.00 96.31 95 VAL A O 1
ATOM 729 N N . SER A 1 96 ? -2.897 -4.945 6.284 1.00 95.38 96 SER A N 1
ATOM 730 C CA . SER A 1 96 ? -1.792 -5.851 5.920 1.00 95.38 96 SER A CA 1
ATOM 731 C C . SER A 1 96 ? -1.583 -5.923 4.409 1.00 95.38 96 SER A C 1
ATOM 733 O O . SER A 1 96 ? -0.455 -5.812 3.943 1.00 95.38 96 SER A O 1
ATOM 735 N N . GLN A 1 97 ? -2.662 -6.060 3.637 1.00 96.25 97 GLN A N 1
ATOM 736 C CA . GLN A 1 97 ? -2.581 -6.137 2.180 1.00 96.25 97 GLN A CA 1
ATOM 737 C C . GLN A 1 97 ? -2.052 -4.836 1.561 1.00 96.25 97 GLN A C 1
ATOM 739 O O . GLN A 1 97 ? -1.285 -4.876 0.598 1.00 96.25 97 GLN A O 1
ATOM 744 N N . PHE A 1 98 ? -2.417 -3.683 2.131 1.00 94.94 98 PHE A N 1
ATOM 745 C CA . PHE A 1 98 ? -1.859 -2.394 1.727 1.00 94.94 98 PHE A CA 1
ATOM 746 C C . PHE A 1 98 ? -0.341 -2.344 1.953 1.00 94.94 98 PHE A C 1
ATOM 748 O O . PHE A 1 98 ? 0.400 -1.928 1.064 1.00 94.94 98 PHE A O 1
ATOM 755 N N . ARG A 1 99 ? 0.135 -2.815 3.114 1.00 93.62 99 ARG A N 1
ATOM 756 C CA . ARG A 1 99 ? 1.573 -2.942 3.394 1.00 93.62 99 ARG A CA 1
ATOM 757 C C . ARG A 1 99 ? 2.267 -3.841 2.377 1.00 93.62 99 A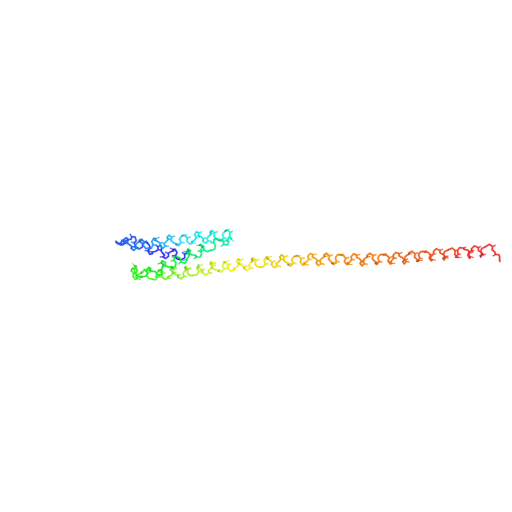RG A C 1
ATOM 759 O O . ARG A 1 99 ? 3.312 -3.461 1.857 1.00 93.62 99 ARG A O 1
ATOM 766 N N . ASP A 1 100 ? 1.720 -5.022 2.120 1.00 94.19 100 ASP A N 1
ATOM 767 C CA . ASP A 1 100 ? 2.357 -5.989 1.220 1.00 94.19 100 ASP A CA 1
ATOM 768 C C . ASP A 1 100 ? 2.457 -5.413 -0.199 1.00 94.19 100 ASP A C 1
ATOM 770 O O . ASP A 1 100 ? 3.531 -5.414 -0.796 1.00 94.19 100 ASP A O 1
ATOM 774 N N . SER A 1 101 ? 1.393 -4.749 -0.663 1.00 94.31 101 SER A N 1
ATOM 775 C CA . SER A 1 101 ? 1.392 -4.005 -1.930 1.00 94.31 101 SER A CA 1
ATOM 776 C C . SER A 1 101 ? 2.465 -2.910 -1.986 1.00 94.31 101 SER A C 1
ATOM 778 O O . SER A 1 101 ? 3.081 -2.701 -3.029 1.00 94.31 101 SER A O 1
ATOM 780 N N . GLN A 1 102 ? 2.721 -2.198 -0.882 1.00 92.44 102 GLN A N 1
ATOM 781 C CA . GLN A 1 102 ? 3.785 -1.187 -0.818 1.00 92.44 102 GLN A CA 1
ATOM 782 C C . GLN A 1 102 ? 5.178 -1.808 -0.997 1.00 92.44 102 GLN A C 1
ATOM 784 O O . GLN A 1 102 ? 6.011 -1.247 -1.712 1.00 92.44 102 GLN A O 1
ATOM 789 N N . ILE A 1 103 ? 5.428 -2.965 -0.378 1.00 92.00 103 ILE A N 1
ATOM 790 C CA . ILE A 1 103 ? 6.698 -3.695 -0.501 1.00 92.00 103 ILE A CA 1
ATOM 791 C C . ILE A 1 103 ? 6.891 -4.176 -1.943 1.00 92.00 103 ILE A C 1
ATOM 793 O O . ILE A 1 103 ? 7.951 -3.951 -2.535 1.00 92.00 103 ILE A O 1
ATOM 797 N N . ASP A 1 104 ? 5.853 -4.769 -2.530 1.00 95.62 104 ASP A N 1
ATOM 798 C CA . ASP A 1 104 ? 5.887 -5.269 -3.904 1.00 95.62 104 ASP A CA 1
ATOM 799 C C . ASP A 1 104 ? 6.102 -4.140 -4.919 1.00 95.62 104 ASP A C 1
ATOM 801 O O . ASP A 1 104 ? 6.918 -4.277 -5.837 1.00 95.62 104 ASP A O 1
ATOM 805 N N . ASN A 1 105 ? 5.444 -2.992 -4.722 1.00 94.25 105 ASN A N 1
ATOM 806 C CA . ASN A 1 105 ? 5.623 -1.802 -5.554 1.00 94.25 105 ASN A CA 1
ATOM 807 C C . ASN A 1 105 ? 7.046 -1.243 -5.457 1.00 94.25 105 ASN A C 1
ATOM 809 O O . ASN A 1 105 ? 7.647 -0.921 -6.482 1.00 94.25 105 ASN A O 1
ATOM 813 N N . ALA A 1 106 ? 7.617 -1.160 -4.252 1.00 93.06 106 ALA A N 1
ATOM 814 C CA . ALA A 1 106 ? 8.999 -0.718 -4.074 1.00 93.06 106 ALA A CA 1
ATOM 815 C C . ALA A 1 106 ? 9.987 -1.659 -4.786 1.00 93.06 106 ALA A C 1
ATOM 817 O O . ALA A 1 106 ? 10.907 -1.204 -5.471 1.00 93.06 106 ALA A O 1
ATOM 818 N N . ALA A 1 107 ? 9.767 -2.973 -4.690 1.00 96.19 107 ALA A N 1
ATOM 819 C CA . ALA A 1 107 ? 10.570 -3.963 -5.399 1.00 96.19 107 ALA A CA 1
ATOM 820 C C . ALA A 1 107 ? 10.409 -3.859 -6.927 1.00 96.19 107 ALA A C 1
ATOM 822 O O . ALA A 1 107 ? 11.390 -3.987 -7.661 1.00 96.19 107 ALA A O 1
ATOM 823 N N . ALA A 1 108 ? 9.193 -3.607 -7.418 1.00 97.88 108 ALA A N 1
ATOM 824 C CA . ALA A 1 108 ? 8.927 -3.401 -8.839 1.00 97.88 108 ALA A CA 1
ATOM 825 C C . ALA A 1 108 ? 9.619 -2.142 -9.377 1.00 97.88 108 ALA A C 1
ATOM 827 O O . ALA A 1 108 ? 10.288 -2.221 -10.405 1.00 97.88 108 ALA A O 1
ATOM 828 N N . LEU A 1 109 ? 9.541 -1.020 -8.656 1.00 97.25 109 LEU A N 1
ATOM 829 C CA . LEU A 1 109 ? 10.225 0.224 -9.023 1.00 97.25 109 LEU A CA 1
ATOM 830 C C . LEU A 1 109 ? 11.742 0.043 -9.097 1.00 97.25 109 LEU A C 1
ATOM 832 O O . LEU A 1 109 ? 12.370 0.518 -10.041 1.00 97.25 109 LEU A O 1
ATOM 836 N N . LYS A 1 110 ? 12.327 -0.696 -8.148 1.00 97.81 110 LYS A N 1
ATOM 837 C CA . LYS A 1 110 ? 13.754 -1.030 -8.187 1.00 97.81 110 LYS A CA 1
ATOM 838 C C . LYS A 1 110 ? 14.118 -1.824 -9.446 1.00 97.81 110 LYS A C 1
ATOM 840 O O . LYS A 1 110 ? 15.051 -1.446 -10.148 1.00 97.81 110 LYS A O 1
ATOM 845 N N . ARG A 1 111 ? 13.354 -2.874 -9.771 1.00 98.06 111 ARG A N 1
ATOM 846 C CA . ARG A 1 111 ? 13.572 -3.665 -10.997 1.00 98.06 111 ARG A CA 1
ATOM 847 C C . ARG A 1 111 ? 13.426 -2.820 -12.262 1.00 98.06 111 ARG A C 1
ATOM 849 O O . ARG A 1 111 ? 14.203 -2.988 -13.193 1.00 98.06 111 ARG A O 1
ATOM 856 N N . MET A 1 112 ? 12.450 -1.913 -12.301 1.00 98.44 112 MET A N 1
ATOM 857 C CA . MET A 1 112 ? 12.265 -1.002 -13.434 1.00 98.44 112 MET A CA 1
ATOM 858 C C . MET A 1 112 ? 13.460 -0.062 -13.616 1.00 98.44 112 MET A C 1
ATOM 860 O O . MET A 1 112 ? 13.865 0.171 -14.750 1.00 98.44 112 MET A O 1
ATOM 864 N N . ALA A 1 113 ? 14.039 0.451 -12.526 1.00 98.38 113 ALA A N 1
ATOM 865 C CA . ALA A 1 113 ? 15.242 1.278 -12.592 1.00 98.38 113 ALA A CA 1
ATOM 866 C C . ALA A 1 113 ? 16.435 0.488 -13.159 1.00 98.38 113 ALA A C 1
ATOM 868 O O . ALA A 1 113 ? 17.053 0.929 -14.123 1.00 98.38 113 ALA A O 1
ATOM 869 N N . GLU A 1 114 ? 16.679 -0.722 -12.645 1.00 98.31 114 GLU A N 1
ATOM 870 C CA . GLU A 1 114 ? 17.739 -1.617 -13.139 1.00 98.31 114 GLU A CA 1
ATOM 871 C C . GLU A 1 114 ? 17.556 -1.957 -14.631 1.00 98.31 114 GLU A C 1
ATOM 873 O O . GLU A 1 114 ? 18.511 -1.953 -15.406 1.00 98.31 114 GLU A O 1
ATOM 878 N N . GLN A 1 115 ? 16.319 -2.212 -15.068 1.00 98.44 115 GLN A N 1
ATOM 879 C CA . GLN A 1 115 ? 16.004 -2.435 -16.483 1.00 98.44 115 GLN A CA 1
ATOM 880 C C . GLN A 1 115 ? 16.196 -1.176 -17.338 1.00 98.44 115 GLN A C 1
ATOM 882 O O . GLN A 1 115 ? 16.602 -1.287 -18.495 1.00 98.44 115 GLN A O 1
ATOM 887 N N . GLY A 1 116 ? 15.926 0.008 -16.785 1.00 98.38 116 GLY A N 1
ATOM 888 C CA . GLY A 1 116 ? 16.203 1.289 -17.430 1.00 98.38 116 GLY A CA 1
ATOM 889 C C . GLY A 1 116 ? 17.691 1.474 -17.720 1.00 98.38 116 GLY A C 1
ATOM 890 O O . GLY A 1 116 ? 18.052 1.819 -18.845 1.00 98.38 116 GLY A O 1
ATOM 891 N N . ASP A 1 117 ? 18.551 1.151 -16.753 1.00 98.38 117 ASP A N 1
ATOM 892 C CA . ASP A 1 117 ? 20.007 1.209 -16.924 1.00 98.38 117 ASP A CA 1
ATOM 893 C C . ASP A 1 117 ? 20.483 0.251 -18.027 1.00 98.38 117 ASP A C 1
ATOM 895 O O . ASP A 1 117 ? 21.248 0.642 -18.912 1.00 98.38 117 ASP A O 1
ATOM 899 N N . VAL A 1 118 ? 19.970 -0.986 -18.033 1.00 98.38 118 VAL A N 1
ATOM 900 C CA . VAL A 1 118 ? 20.267 -1.977 -19.084 1.00 98.38 118 VAL A CA 1
ATOM 901 C C . VAL A 1 118 ? 19.823 -1.480 -20.461 1.00 98.38 118 VAL A C 1
ATOM 903 O O . VAL A 1 118 ? 20.557 -1.631 -21.439 1.00 98.38 118 VAL A O 1
ATOM 906 N N . LEU A 1 119 ? 18.635 -0.880 -20.560 1.00 98.44 119 LEU A N 1
ATOM 907 C CA . LEU A 1 119 ? 18.110 -0.359 -21.821 1.00 98.44 119 LEU A CA 1
ATOM 908 C C . LEU A 1 119 ? 18.968 0.791 -22.364 1.00 98.44 119 LEU A C 1
ATOM 910 O O . LEU A 1 119 ? 19.235 0.836 -23.568 1.00 98.44 119 LEU A O 1
ATOM 914 N N . ILE A 1 120 ? 19.403 1.707 -21.496 1.00 98.56 120 ILE A N 1
ATOM 915 C CA . ILE A 1 120 ? 20.270 2.831 -21.873 1.00 98.56 120 ILE A CA 1
ATOM 916 C C . ILE A 1 120 ? 21.624 2.311 -22.367 1.00 98.56 120 ILE A C 1
ATOM 918 O O . ILE A 1 120 ? 22.053 2.689 -23.459 1.00 98.56 120 ILE A O 1
ATOM 922 N N . ASP A 1 121 ? 22.259 1.402 -21.624 1.00 98.44 121 ASP A N 1
ATOM 923 C CA . ASP A 1 121 ? 23.539 0.795 -22.009 1.00 98.44 121 ASP A CA 1
ATOM 924 C C . ASP A 1 121 ? 23.437 0.051 -23.352 1.00 98.44 121 ASP A C 1
ATOM 926 O O . ASP A 1 121 ? 24.250 0.263 -24.258 1.00 98.44 121 ASP A O 1
ATOM 930 N N . ALA A 1 122 ? 22.393 -0.762 -23.533 1.00 98.19 122 ALA A N 1
ATOM 931 C CA . ALA A 1 122 ? 22.148 -1.467 -24.788 1.00 98.19 122 ALA A CA 1
ATOM 932 C C . ALA A 1 122 ? 21.927 -0.496 -25.961 1.00 98.19 122 ALA A C 1
ATOM 934 O O . ALA A 1 122 ? 22.486 -0.691 -27.043 1.00 98.19 122 ALA A O 1
ATOM 935 N N . SER A 1 123 ? 21.166 0.580 -25.745 1.00 98.12 123 SER A N 1
ATOM 936 C CA . SER A 1 123 ? 20.908 1.607 -26.763 1.00 98.12 123 SER A CA 1
ATOM 937 C C . SER A 1 123 ? 22.182 2.357 -27.153 1.00 98.12 123 SER A C 1
ATOM 939 O O . SER A 1 123 ? 22.409 2.635 -28.335 1.00 98.12 123 SER A O 1
ATOM 941 N N . GLN A 1 124 ? 23.053 2.646 -26.183 1.00 98.25 124 GLN A N 1
ATOM 942 C CA . GLN A 1 124 ? 24.340 3.286 -26.431 1.00 98.25 124 GLN A CA 1
ATOM 943 C C . GLN A 1 124 ? 25.273 2.364 -27.225 1.00 98.25 124 GLN A C 1
ATOM 945 O O . GLN A 1 124 ? 25.837 2.790 -28.235 1.00 98.25 124 GLN A O 1
ATOM 950 N N . LYS A 1 125 ? 25.381 1.088 -26.835 1.00 97.88 125 LYS A N 1
ATOM 951 C CA . LYS A 1 125 ? 26.162 0.077 -27.569 1.00 97.88 125 LYS A CA 1
ATOM 952 C C . LYS A 1 125 ? 25.671 -0.090 -29.003 1.00 97.88 125 LYS A C 1
ATOM 954 O O . LYS A 1 125 ? 26.486 -0.104 -29.927 1.00 97.88 125 LYS A O 1
ATOM 959 N N . LEU A 1 126 ? 24.354 -0.153 -29.200 1.00 98.19 126 LEU A N 1
ATOM 960 C CA . LEU A 1 126 ? 23.755 -0.238 -30.529 1.00 98.19 126 LEU A CA 1
ATOM 961 C C . LEU A 1 126 ? 24.081 1.006 -31.363 1.00 98.19 126 LEU A C 1
ATOM 963 O O . LEU A 1 126 ? 24.501 0.880 -32.509 1.00 98.19 126 LEU A O 1
ATOM 967 N N . THR A 1 127 ? 23.959 2.201 -30.782 1.00 98.12 127 THR A N 1
ATOM 968 C CA . THR A 1 127 ? 24.273 3.464 -31.469 1.00 98.12 127 THR A CA 1
ATOM 969 C C . THR A 1 127 ? 25.732 3.516 -31.919 1.00 98.12 127 THR A C 1
ATOM 971 O O . THR A 1 127 ? 26.010 3.864 -33.069 1.00 98.12 127 THR A O 1
ATOM 974 N N . VAL A 1 128 ? 26.666 3.133 -31.042 1.00 98.06 128 VAL A N 1
ATOM 975 C CA . VAL A 1 128 ? 28.099 3.068 -31.364 1.00 98.06 128 VAL A CA 1
ATOM 976 C C . VAL A 1 128 ? 28.357 2.056 -32.480 1.00 98.06 128 VAL A C 1
ATOM 978 O O . VAL A 1 128 ? 29.017 2.387 -33.464 1.00 98.06 128 VAL A O 1
ATOM 981 N N . SER A 1 129 ? 27.799 0.847 -32.370 1.00 97.19 129 SER A N 1
ATOM 982 C CA . SER A 1 129 ? 27.987 -0.214 -33.364 1.00 97.19 129 SER A CA 1
ATOM 983 C C . SER A 1 129 ? 27.440 0.178 -34.739 1.00 97.19 129 SER A C 1
ATOM 985 O O . SER A 1 129 ? 28.159 0.066 -35.731 1.00 97.19 129 SER A O 1
ATOM 987 N N . GLN A 1 130 ? 26.216 0.705 -34.806 1.00 97.38 130 GLN A N 1
ATOM 988 C CA . GLN A 1 130 ? 25.589 1.102 -36.070 1.00 97.38 130 GLN A CA 1
ATOM 989 C C . GLN A 1 130 ? 26.283 2.305 -36.711 1.00 97.38 130 GLN A C 1
ATOM 991 O O . GLN A 1 130 ? 26.381 2.377 -37.935 1.00 97.38 130 GLN A O 1
ATOM 996 N N . THR A 1 131 ? 26.801 3.232 -35.901 1.00 97.31 131 THR A N 1
ATOM 997 C CA . THR A 1 131 ? 27.605 4.353 -36.403 1.00 97.31 131 THR A CA 1
ATOM 998 C C . THR A 1 131 ? 28.904 3.848 -37.024 1.00 97.31 131 THR A C 1
ATOM 1000 O O . THR A 1 131 ? 29.221 4.230 -38.145 1.00 97.31 131 THR A O 1
ATOM 1003 N N . ALA A 1 132 ? 29.604 2.921 -36.362 1.00 97.12 132 ALA A N 1
ATOM 1004 C CA . ALA A 1 132 ? 30.841 2.345 -36.886 1.00 97.12 132 ALA A CA 1
ATOM 1005 C C . ALA A 1 132 ? 30.631 1.579 -38.205 1.00 97.12 132 ALA A C 1
ATOM 1007 O O . ALA A 1 132 ? 31.429 1.726 -39.131 1.00 97.12 132 ALA A O 1
ATOM 1008 N N . VAL A 1 133 ? 29.550 0.796 -38.315 1.00 97.00 133 VAL A N 1
ATOM 1009 C CA . VAL A 1 133 ? 29.185 0.105 -39.566 1.00 97.00 133 VAL A CA 1
ATOM 1010 C C . VAL A 1 133 ? 28.898 1.118 -40.674 1.00 97.00 133 VAL A C 1
ATOM 1012 O O . VAL A 1 133 ? 29.490 1.040 -41.746 1.00 97.00 133 VAL A O 1
ATOM 1015 N N . ARG A 1 134 ? 28.063 2.126 -40.398 1.00 97.25 134 ARG A N 1
ATOM 1016 C CA . ARG A 1 134 ? 27.725 3.170 -41.373 1.00 97.25 134 ARG A CA 1
ATOM 1017 C C . ARG A 1 134 ? 28.958 3.928 -41.867 1.00 97.25 134 ARG A C 1
ATOM 1019 O O . ARG A 1 134 ? 29.070 4.202 -43.060 1.00 97.25 134 ARG A O 1
ATOM 1026 N N . ASP A 1 135 ? 29.869 4.286 -40.967 1.00 96.94 135 ASP A N 1
ATOM 1027 C CA . ASP A 1 135 ? 31.072 5.047 -41.313 1.00 96.94 135 ASP A CA 1
ATOM 1028 C C . ASP A 1 135 ? 32.033 4.209 -42.177 1.00 96.94 135 ASP A C 1
ATOM 1030 O O . ASP A 1 135 ? 32.657 4.730 -43.112 1.00 96.94 135 ASP A O 1
ATOM 1034 N N . ARG A 1 136 ? 32.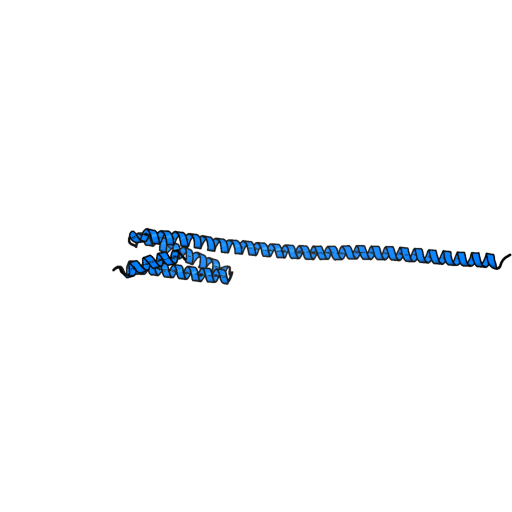103 2.893 -41.923 1.00 96.06 136 ARG A N 1
ATOM 1035 C CA . ARG A 1 136 ? 32.829 1.944 -42.774 1.00 96.06 136 ARG 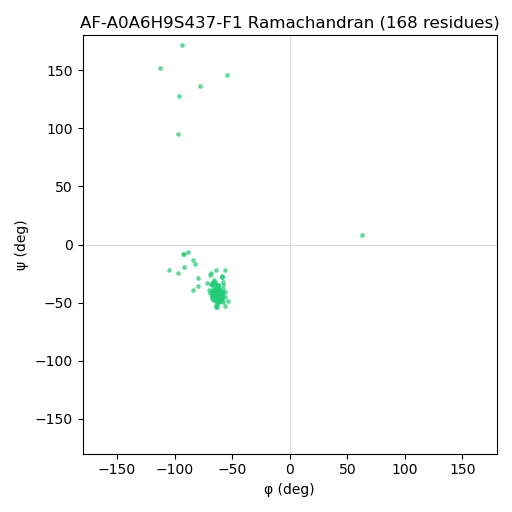A CA 1
ATOM 1036 C C . ARG A 1 136 ? 32.212 1.867 -44.172 1.00 96.06 136 ARG A C 1
ATOM 1038 O O . ARG A 1 136 ? 32.932 2.078 -45.148 1.00 96.06 136 ARG A O 1
ATOM 1045 N N . ASP A 1 137 ? 30.905 1.642 -44.265 1.00 96.19 137 ASP A N 1
ATOM 1046 C CA . ASP A 1 137 ? 30.190 1.527 -45.542 1.00 96.19 137 ASP A CA 1
ATOM 1047 C C . ASP A 1 137 ? 30.325 2.809 -46.378 1.00 96.19 137 ASP A C 1
ATOM 1049 O O . ASP A 1 137 ? 30.593 2.760 -47.580 1.00 96.19 137 ASP A O 1
ATOM 1053 N N . ALA A 1 138 ? 30.220 3.979 -45.738 1.00 96.50 138 ALA A N 1
ATOM 1054 C CA . ALA A 1 138 ? 30.413 5.268 -46.397 1.00 96.50 138 ALA A CA 1
ATOM 1055 C C . ALA A 1 138 ? 31.838 5.427 -46.954 1.00 96.50 138 ALA A C 1
ATOM 1057 O O . ALA A 1 138 ? 32.026 5.949 -48.058 1.00 96.50 138 ALA A O 1
ATOM 1058 N N . THR A 1 139 ? 32.847 4.965 -46.212 1.00 96.50 139 THR A N 1
ATOM 1059 C CA . THR A 1 139 ? 34.252 5.016 -46.640 1.00 96.50 139 THR A CA 1
ATOM 1060 C C . THR A 1 139 ? 34.510 4.087 -47.828 1.00 96.50 139 THR A C 1
ATOM 1062 O O . THR A 1 139 ? 35.149 4.498 -48.804 1.00 96.50 139 THR A O 1
ATOM 1065 N N . GLU A 1 140 ? 33.988 2.860 -47.789 1.00 95.38 140 GLU A N 1
ATOM 1066 C CA . GLU A 1 140 ? 34.099 1.898 -48.891 1.00 95.38 140 GLU A CA 1
ATOM 1067 C C . GLU A 1 140 ? 33.385 2.416 -50.151 1.00 95.38 140 GLU A C 1
ATOM 1069 O O . GLU A 1 140 ? 33.987 2.467 -51.227 1.00 95.38 140 GLU A O 1
ATOM 1074 N N . ALA A 1 141 ? 32.154 2.921 -50.014 1.00 96.19 141 ALA A N 1
ATOM 1075 C CA . ALA A 1 141 ? 31.394 3.501 -51.121 1.00 96.19 141 ALA A CA 1
ATOM 1076 C C . ALA A 1 141 ? 32.110 4.706 -51.750 1.00 96.19 141 ALA A C 1
ATOM 1078 O O . ALA A 1 141 ? 32.211 4.807 -52.974 1.00 96.19 141 ALA A O 1
ATOM 1079 N N . LYS A 1 142 ? 32.667 5.606 -50.927 1.00 96.75 142 LYS A N 1
ATOM 1080 C CA . LYS A 1 142 ? 33.458 6.744 -51.413 1.00 96.75 142 LYS A CA 1
ATOM 1081 C C . LYS A 1 142 ? 34.693 6.279 -52.183 1.00 96.75 142 LYS A C 1
ATOM 1083 O O . LYS A 1 142 ? 34.993 6.834 -53.238 1.00 96.75 142 LYS A O 1
ATOM 1088 N N . THR A 1 143 ? 35.389 5.261 -51.683 1.00 95.81 143 THR A N 1
ATOM 1089 C CA . THR A 1 143 ? 36.569 4.690 -52.349 1.00 95.81 143 THR A CA 1
ATOM 1090 C C . THR A 1 143 ? 36.198 4.112 -53.714 1.00 95.81 143 THR A C 1
ATOM 1092 O O . THR A 1 143 ? 36.861 4.410 -54.708 1.00 95.81 143 THR A O 1
ATOM 1095 N N . PHE A 1 144 ? 35.094 3.364 -53.786 1.00 96.94 144 PHE A N 1
ATOM 1096 C CA . PHE A 1 144 ? 34.578 2.820 -55.040 1.00 96.94 144 PHE A CA 1
ATOM 1097 C C . PHE A 1 144 ? 34.189 3.921 -56.038 1.00 96.94 144 PHE A C 1
ATOM 1099 O O . PHE A 1 144 ? 34.594 3.866 -57.198 1.00 96.94 144 PHE A O 1
ATOM 1106 N N . LEU A 1 145 ? 33.469 4.957 -55.590 1.00 97.31 145 LEU A N 1
ATOM 1107 C CA . LEU A 1 145 ? 33.077 6.089 -56.437 1.00 97.31 145 LEU A CA 1
ATOM 1108 C C . LEU A 1 145 ? 34.285 6.855 -56.984 1.00 97.31 145 LEU A C 1
ATOM 1110 O O . LEU A 1 145 ? 34.298 7.202 -58.163 1.00 97.31 145 LEU A O 1
ATOM 1114 N N . VAL A 1 146 ? 35.312 7.095 -56.162 1.00 97.50 146 VAL A N 1
ATOM 1115 C CA . VAL A 1 146 ? 36.554 7.742 -56.611 1.00 97.50 146 VAL A CA 1
ATOM 1116 C C . VAL A 1 146 ? 37.261 6.882 -57.658 1.00 97.50 146 VAL A C 1
ATOM 1118 O O . VAL A 1 146 ? 37.649 7.402 -58.702 1.00 97.50 146 VAL A O 1
ATOM 1121 N N . ALA A 1 147 ? 37.383 5.571 -57.428 1.00 97.06 147 ALA A N 1
ATOM 1122 C CA . ALA A 1 147 ? 37.995 4.660 -58.393 1.00 97.06 147 ALA A CA 1
ATOM 1123 C C . ALA A 1 147 ? 37.227 4.639 -59.728 1.00 97.06 147 ALA A C 1
ATOM 1125 O O . ALA A 1 147 ? 37.831 4.781 -60.792 1.00 97.06 147 ALA A O 1
ATOM 1126 N N . ALA A 1 148 ? 35.896 4.538 -59.676 1.00 97.12 148 ALA A N 1
ATOM 1127 C CA . ALA A 1 148 ? 35.040 4.575 -60.858 1.00 97.12 148 ALA A CA 1
ATOM 1128 C C . ALA A 1 148 ? 35.155 5.909 -61.615 1.00 97.12 148 ALA A C 1
ATOM 1130 O O . ALA A 1 148 ? 35.269 5.910 -62.840 1.00 97.12 148 ALA A O 1
ATOM 1131 N N . ALA A 1 149 ? 35.184 7.041 -60.904 1.00 97.19 149 ALA A N 1
ATOM 1132 C CA . ALA A 1 149 ? 35.345 8.363 -61.504 1.00 97.19 149 ALA A CA 1
ATOM 1133 C C . ALA A 1 149 ? 36.708 8.523 -62.198 1.00 97.19 149 ALA A C 1
ATOM 1135 O O . ALA A 1 149 ? 36.770 9.030 -63.318 1.00 97.19 149 ALA A O 1
ATOM 1136 N N . VAL A 1 150 ? 37.793 8.049 -61.575 1.00 97.44 150 VAL A N 1
ATOM 1137 C CA . VAL A 1 150 ? 39.134 8.053 -62.184 1.00 97.44 150 VAL A CA 1
ATOM 1138 C C . VAL A 1 150 ? 39.158 7.204 -63.456 1.00 97.44 150 VAL A C 1
ATOM 1140 O O . VAL A 1 150 ? 39.652 7.664 -64.484 1.00 97.44 150 VAL A O 1
ATOM 1143 N N . LEU A 1 151 ? 38.583 5.998 -63.423 1.00 97.50 151 LEU A N 1
ATOM 1144 C CA . LEU A 1 151 ? 38.488 5.137 -64.607 1.00 97.50 151 LEU A CA 1
ATOM 1145 C C . LEU A 1 151 ? 37.673 5.795 -65.729 1.00 97.50 151 LEU A C 1
ATOM 1147 O O . LEU A 1 151 ? 38.103 5.787 -66.881 1.00 97.50 151 LEU A O 1
ATOM 1151 N N . ALA A 1 152 ? 36.537 6.414 -65.399 1.00 97.44 152 ALA A N 1
ATOM 1152 C CA . ALA A 1 152 ? 35.716 7.137 -66.365 1.00 97.44 152 ALA A CA 1
ATOM 1153 C C . ALA A 1 152 ? 36.480 8.300 -67.023 1.00 97.44 152 ALA A C 1
ATOM 1155 O O . ALA A 1 152 ? 36.411 8.464 -68.242 1.00 97.44 152 ALA A O 1
ATOM 1156 N N . LEU A 1 153 ? 37.257 9.071 -66.249 1.00 96.94 153 LEU A N 1
ATOM 1157 C CA . LEU A 1 153 ? 38.107 10.142 -66.782 1.00 96.94 153 LEU A CA 1
ATOM 1158 C C . LEU A 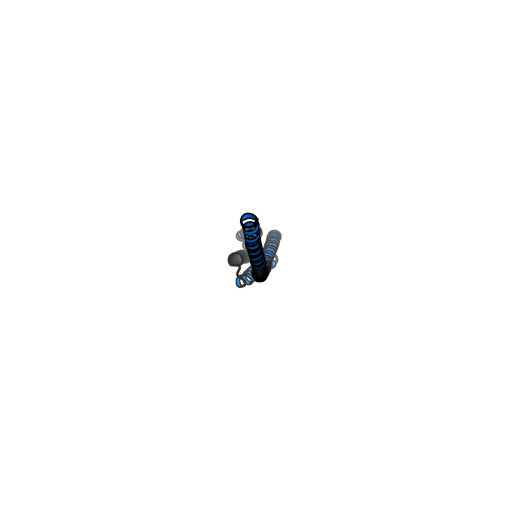1 153 ? 39.185 9.605 -67.729 1.00 96.94 153 LEU A C 1
ATOM 1160 O O . LEU A 1 153 ? 39.370 10.159 -68.811 1.00 96.94 153 LEU A O 1
ATOM 1164 N N . LEU A 1 154 ? 39.864 8.514 -67.361 1.00 96.94 154 LEU A N 1
ATOM 1165 C CA . LEU A 1 154 ? 40.871 7.882 -68.219 1.00 96.94 154 LEU A CA 1
ATOM 1166 C C . LEU A 1 154 ? 40.265 7.420 -69.549 1.00 96.94 154 LEU A C 1
ATOM 1168 O O . LEU A 1 154 ? 40.825 7.709 -70.607 1.00 96.94 154 LEU A O 1
ATOM 1172 N N . PHE A 1 155 ? 39.101 6.766 -69.517 1.00 96.44 155 PHE A N 1
ATOM 1173 C CA . PHE A 1 155 ? 38.398 6.375 -70.739 1.00 96.44 155 PHE A CA 1
ATOM 1174 C C . PHE A 1 155 ? 37.971 7.582 -71.578 1.00 96.44 155 PHE A C 1
ATOM 1176 O O . PHE A 1 155 ? 38.129 7.548 -72.797 1.00 96.44 155 PHE A O 1
ATOM 1183 N N . GLY A 1 156 ? 37.503 8.664 -70.948 1.00 95.56 156 GLY A N 1
ATOM 1184 C CA . GLY A 1 156 ? 37.180 9.915 -71.636 1.00 95.56 156 GLY A CA 1
ATOM 1185 C C . GLY A 1 156 ? 38.386 10.521 -72.363 1.00 95.56 156 GLY A C 1
ATOM 1186 O O . GLY A 1 156 ? 38.274 10.904 -73.527 1.00 95.56 156 GLY A O 1
ATOM 1187 N N . VAL A 1 157 ? 39.559 10.540 -71.720 1.00 95.69 157 VAL A N 1
ATOM 1188 C CA . VAL A 1 157 ? 40.813 11.015 -72.332 1.00 95.69 157 VAL A CA 1
ATOM 1189 C C . VAL A 1 157 ? 41.227 10.130 -73.509 1.00 95.69 157 VAL A C 1
ATOM 1191 O O . VAL A 1 157 ? 41.534 10.644 -74.585 1.00 95.69 157 VAL A O 1
ATOM 1194 N N . VAL A 1 158 ? 41.212 8.805 -73.340 1.00 94.75 158 VAL A N 1
ATOM 1195 C CA . VAL A 1 158 ? 41.560 7.862 -74.417 1.00 94.75 158 VAL A CA 1
ATOM 1196 C C . VAL A 1 158 ? 40.617 8.024 -75.610 1.00 94.75 158 VAL A C 1
ATOM 1198 O O . VAL A 1 158 ? 41.083 8.119 -76.745 1.00 94.75 158 VAL A O 1
ATOM 1201 N N . ALA A 1 159 ? 39.309 8.122 -75.366 1.00 92.44 159 ALA A N 1
ATOM 1202 C CA . ALA A 1 159 ? 38.320 8.352 -76.413 1.00 92.44 159 ALA A CA 1
ATOM 1203 C C . ALA A 1 159 ? 38.586 9.666 -77.167 1.00 92.44 159 ALA A C 1
ATOM 1205 O O . ALA A 1 159 ? 38.613 9.669 -78.398 1.00 92.44 159 ALA A O 1
ATOM 1206 N N . ALA A 1 160 ? 38.863 10.762 -76.451 1.00 92.75 160 ALA A N 1
ATOM 1207 C CA . ALA A 1 160 ? 39.183 12.053 -77.060 1.00 92.75 160 ALA A CA 1
ATOM 1208 C C . ALA A 1 160 ? 40.426 11.988 -77.970 1.00 92.75 160 ALA A C 1
ATOM 1210 O O . ALA A 1 160 ? 40.418 12.540 -79.075 1.00 92.75 160 ALA A O 1
ATOM 1211 N N . LEU A 1 161 ? 41.478 11.273 -77.552 1.00 91.88 161 LEU A N 1
ATOM 1212 C CA . LEU A 1 161 ? 42.686 11.072 -78.360 1.00 91.88 161 LEU A CA 1
ATOM 1213 C C . LEU A 1 161 ? 42.412 10.252 -79.629 1.00 91.88 161 LEU A C 1
ATOM 1215 O O . LEU A 1 161 ? 42.900 10.606 -80.704 1.00 91.88 161 LEU A O 1
ATOM 1219 N N . VAL A 1 162 ? 41.631 9.173 -79.520 1.00 91.50 162 VAL A N 1
ATOM 1220 C CA . VAL A 1 162 ? 41.259 8.323 -80.665 1.00 91.50 162 VAL A CA 1
ATOM 1221 C C . VAL A 1 162 ? 40.443 9.116 -81.686 1.00 91.50 162 VAL A C 1
ATOM 1223 O O . VAL A 1 162 ? 40.767 9.084 -82.872 1.00 91.50 162 VAL A O 1
ATOM 1226 N N . ILE A 1 163 ? 39.446 9.879 -81.232 1.00 88.69 163 ILE A N 1
ATOM 1227 C CA . ILE A 1 163 ? 38.610 10.720 -82.101 1.00 88.69 163 ILE A CA 1
ATOM 1228 C C . ILE A 1 163 ? 39.461 11.780 -82.810 1.00 88.69 163 ILE A C 1
ATOM 1230 O O . ILE A 1 163 ? 39.360 11.942 -84.023 1.00 88.69 163 ILE A O 1
ATOM 1234 N N . THR A 1 164 ? 40.354 12.460 -82.082 1.00 89.06 164 THR A N 1
ATOM 1235 C CA . THR A 1 164 ? 41.241 13.484 -82.666 1.00 89.06 164 THR A CA 1
ATOM 1236 C C . THR A 1 164 ? 42.109 12.902 -83.786 1.00 89.06 164 THR A C 1
ATOM 1238 O O . THR A 1 164 ? 42.269 13.528 -84.833 1.00 89.06 164 THR A O 1
ATOM 1241 N N . ARG A 1 165 ? 42.630 11.680 -83.607 1.00 86.38 165 ARG A N 1
ATOM 1242 C CA . ARG A 1 165 ? 43.400 10.982 -84.648 1.00 86.38 165 ARG A CA 1
ATOM 1243 C C . ARG A 1 165 ? 42.557 10.599 -85.862 1.00 86.38 165 ARG A C 1
ATOM 1245 O O . ARG A 1 165 ? 43.048 10.764 -86.970 1.00 86.38 165 ARG A O 1
ATOM 1252 N N . GLN A 1 166 ? 41.322 10.134 -85.665 1.00 84.19 166 GLN A N 1
ATOM 1253 C CA . GLN A 1 166 ? 40.418 9.777 -86.769 1.00 84.19 166 GLN A CA 1
ATOM 1254 C C . GLN A 1 166 ? 39.990 10.981 -87.618 1.00 84.19 166 GLN A C 1
ATOM 1256 O O . GLN A 1 166 ? 39.710 10.816 -88.797 1.00 84.19 166 GLN A O 1
ATOM 1261 N N . ILE A 1 167 ? 39.903 12.178 -87.027 1.00 83.19 167 ILE A N 1
ATOM 1262 C CA . ILE A 1 167 ? 39.470 13.388 -87.744 1.00 83.19 167 ILE A CA 1
ATOM 1263 C C . ILE A 1 167 ? 40.632 14.050 -88.501 1.00 83.19 167 ILE A C 1
ATOM 1265 O O . ILE A 1 167 ? 40.427 14.570 -89.594 1.00 83.19 167 ILE A O 1
ATOM 1269 N N . VAL A 1 168 ? 41.837 14.085 -87.916 1.00 81.06 168 VAL A N 1
ATOM 1270 C CA . VAL A 1 168 ? 42.970 14.875 -88.446 1.00 81.06 168 VAL A CA 1
ATOM 1271 C C . VAL A 1 168 ? 43.942 14.045 -89.299 1.00 81.06 168 VAL A C 1
ATOM 1273 O O . VAL A 1 168 ? 44.639 14.610 -90.140 1.00 81.06 168 VAL A O 1
ATOM 1276 N N . GLY A 1 169 ? 44.012 12.725 -89.111 1.00 61.56 169 GLY A N 1
ATOM 1277 C CA . GLY A 1 169 ? 44.807 11.832 -89.960 1.00 61.56 169 GLY A CA 1
ATOM 1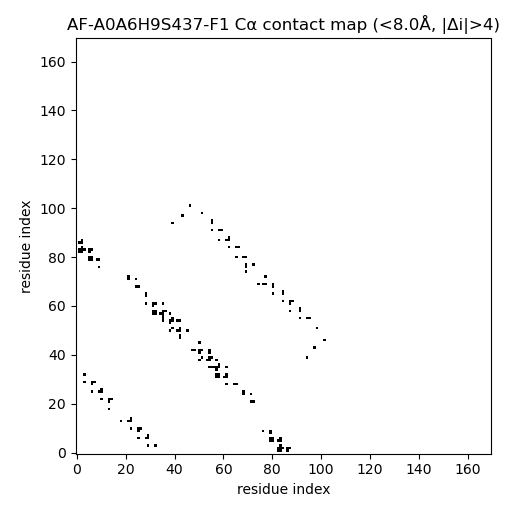278 C C . GLY A 1 169 ? 43.946 11.196 -91.060 1.00 61.56 169 GLY A C 1
ATOM 1279 O O . GLY A 1 169 ? 42.907 10.640 -90.706 1.00 61.56 169 GLY A O 1
ATOM 1280 N N . PRO A 1 170 ? 44.332 11.270 -92.351 1.00 56.25 170 PRO A N 1
ATOM 1281 C CA . PRO A 1 170 ? 43.687 10.497 -93.411 1.00 56.25 170 PRO A CA 1
ATOM 1282 C C . PRO A 1 170 ? 43.953 8.992 -93.267 1.00 56.25 170 PRO A C 1
ATOM 1284 O O . PRO A 1 170 ? 45.042 8.622 -92.765 1.00 56.25 170 PRO A O 1
#

Mean predicted aligned error: 7.56 Å